Protein AF-F8Q1F9-F1 (afdb_monomer)

Radius of gyration: 28.81 Å; Cα contacts (8 Å, |Δi|>4): 71; chains: 1; bounding box: 52×24×88 Å

Structure (mmCIF, N/CA/C/O backbone):
data_AF-F8Q1F9-F1
#
_entry.id   AF-F8Q1F9-F1
#
loop_
_atom_site.group_PDB
_atom_site.id
_atom_site.type_symbol
_atom_site.label_atom_id
_atom_site.label_alt_id
_atom_site.label_comp_id
_atom_site.label_asym_id
_atom_site.label_entity_id
_atom_site.label_seq_id
_atom_site.pdbx_PDB_ins_code
_atom_site.Cartn_x
_atom_site.Cartn_y
_atom_site.Cartn_z
_atom_site.occupancy
_atom_site.B_iso_or_equiv
_atom_site.auth_seq_id
_atom_site.auth_comp_id
_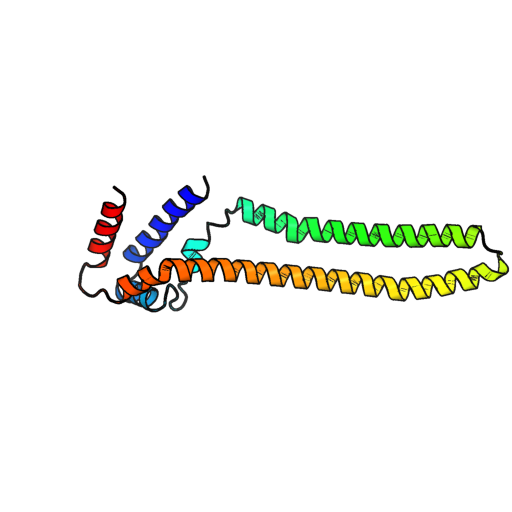atom_site.auth_asym_id
_atom_site.auth_atom_id
_atom_site.pdbx_PDB_model_num
ATOM 1 N N . MET A 1 1 ? -8.088 -3.814 -22.468 1.00 43.72 1 MET A N 1
ATOM 2 C CA . MET A 1 1 ? -7.769 -2.477 -23.028 1.00 43.72 1 MET A CA 1
ATOM 3 C C . MET A 1 1 ? -6.424 -1.921 -22.546 1.00 43.72 1 MET A C 1
ATOM 5 O O . MET A 1 1 ? -5.673 -1.458 -23.393 1.00 43.72 1 MET A O 1
ATOM 9 N N . ALA A 1 2 ? -6.061 -2.025 -21.257 1.00 47.66 2 ALA A N 1
ATOM 10 C CA . ALA A 1 2 ? -4.776 -1.517 -20.744 1.00 47.66 2 ALA A CA 1
ATOM 11 C C . ALA A 1 2 ? -3.535 -2.138 -21.420 1.00 47.66 2 ALA A C 1
ATOM 13 O O . ALA A 1 2 ? -2.704 -1.400 -21.927 1.00 47.66 2 ALA A O 1
ATOM 14 N N . ALA A 1 3 ? -3.460 -3.471 -21.550 1.00 47.59 3 ALA A N 1
ATOM 15 C CA . ALA A 1 3 ? -2.285 -4.148 -22.120 1.00 47.59 3 ALA A CA 1
ATOM 16 C C . ALA A 1 3 ? -1.957 -3.723 -23.568 1.00 47.59 3 ALA A C 1
ATOM 18 O O . ALA A 1 3 ? -0.793 -3.560 -23.922 1.00 47.59 3 ALA A O 1
ATOM 19 N N . HIS A 1 4 ? -2.982 -3.484 -24.395 1.00 47.81 4 HIS A N 1
ATOM 20 C CA . HIS A 1 4 ? -2.811 -3.017 -25.775 1.00 47.81 4 HIS A CA 1
ATOM 21 C C . HIS A 1 4 ? -2.317 -1.562 -25.828 1.00 47.81 4 HIS A C 1
ATOM 23 O O . HIS A 1 4 ? -1.405 -1.241 -26.586 1.00 47.81 4 HIS A O 1
ATOM 29 N N . SER A 1 5 ? -2.856 -0.695 -24.962 1.00 54.88 5 SER A N 1
ATOM 30 C CA . SER A 1 5 ? -2.372 0.682 -24.814 1.00 54.88 5 SER A CA 1
ATOM 31 C C . SER A 1 5 ? -0.939 0.738 -24.276 1.00 54.88 5 SER A C 1
ATOM 33 O O . SER A 1 5 ? -0.167 1.585 -24.721 1.00 54.88 5 SER A O 1
ATOM 35 N N . THR A 1 6 ? -0.573 -0.145 -23.344 1.00 54.72 6 THR A N 1
ATOM 36 C CA . THR A 1 6 ? 0.791 -0.246 -22.816 1.00 54.72 6 THR A CA 1
ATOM 37 C C . THR A 1 6 ? 1.749 -0.719 -23.902 1.00 54.72 6 THR A C 1
ATOM 39 O O . THR A 1 6 ? 2.772 -0.081 -24.109 1.00 54.72 6 THR A O 1
ATOM 42 N N . ALA A 1 7 ? 1.388 -1.748 -24.675 1.00 60.56 7 ALA A N 1
ATOM 43 C CA . ALA A 1 7 ? 2.209 -2.239 -25.781 1.00 60.56 7 ALA A CA 1
ATOM 44 C C . ALA A 1 7 ? 2.464 -1.172 -26.862 1.00 60.56 7 ALA A C 1
ATOM 46 O O . ALA A 1 7 ? 3.575 -1.088 -27.385 1.00 60.56 7 ALA A O 1
ATOM 47 N N . LEU A 1 8 ? 1.467 -0.337 -27.183 1.00 62.22 8 LEU A N 1
ATOM 48 C CA . LEU A 1 8 ? 1.630 0.785 -28.117 1.00 62.22 8 LEU A CA 1
ATOM 49 C C . LEU A 1 8 ? 2.586 1.853 -27.570 1.00 62.22 8 LEU A C 1
ATOM 51 O O . LEU A 1 8 ? 3.474 2.299 -28.284 1.00 62.22 8 LEU A O 1
ATOM 55 N N . LYS A 1 9 ? 2.492 2.200 -26.286 1.00 60.66 9 LYS A N 1
ATOM 56 C CA . LYS A 1 9 ? 3.408 3.172 -25.672 1.00 60.66 9 LYS A CA 1
ATOM 57 C C . LYS A 1 9 ? 4.816 2.628 -25.447 1.00 60.66 9 LYS A C 1
ATOM 59 O O . LYS A 1 9 ? 5.780 3.374 -25.577 1.00 60.66 9 LYS A O 1
ATOM 64 N N . SER A 1 10 ? 4.975 1.335 -25.159 1.00 58.19 10 SER A N 1
ATOM 65 C CA . SER A 1 10 ? 6.294 0.692 -25.096 1.00 58.19 10 SER A CA 1
ATOM 66 C C . SER A 1 10 ? 7.041 0.829 -26.428 1.00 58.19 10 SER A C 1
ATOM 68 O O . SER A 1 10 ? 8.256 1.018 -26.434 1.00 58.19 10 SER A O 1
ATOM 70 N N . VAL A 1 11 ? 6.320 0.809 -27.556 1.00 63.84 11 VAL A N 1
ATOM 71 C CA . VAL A 1 11 ? 6.887 1.082 -28.888 1.00 63.84 11 VAL A CA 1
ATOM 72 C C . VAL A 1 11 ? 7.387 2.522 -28.993 1.00 63.84 11 VAL A C 1
ATOM 74 O O . VAL A 1 1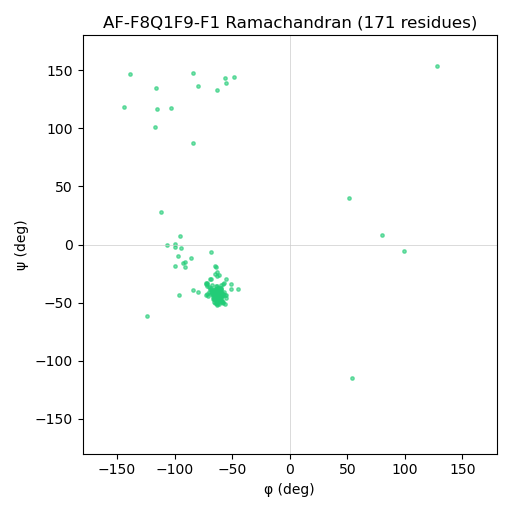1 ? 8.476 2.739 -29.521 1.00 63.84 11 VAL A O 1
ATOM 77 N N . ASP A 1 12 ? 6.655 3.493 -28.450 1.00 63.81 12 ASP A N 1
ATOM 78 C CA . ASP A 1 12 ? 7.078 4.898 -28.435 1.00 63.81 12 ASP A CA 1
ATOM 79 C C . ASP A 1 12 ? 8.313 5.116 -27.552 1.00 63.81 12 ASP A C 1
ATOM 81 O O . ASP A 1 12 ? 9.249 5.799 -27.964 1.00 63.81 12 ASP A O 1
ATOM 85 N N . VAL A 1 13 ? 8.384 4.470 -26.381 1.00 63.56 13 VAL A N 1
ATOM 86 C CA . VAL A 1 13 ? 9.574 4.514 -25.508 1.00 63.56 13 VAL A CA 1
ATOM 87 C C . VAL A 1 13 ? 10.805 3.952 -26.232 1.00 63.56 13 VAL A C 1
ATOM 89 O O . VAL A 1 13 ? 11.878 4.555 -26.178 1.00 63.56 13 VAL A O 1
ATOM 92 N N . VAL A 1 14 ? 10.659 2.837 -26.958 1.00 63.66 14 VAL A N 1
ATOM 93 C CA . VAL A 1 14 ? 11.731 2.249 -27.786 1.00 63.66 14 VAL A CA 1
ATOM 94 C C . VAL A 1 14 ? 12.127 3.179 -28.939 1.00 63.66 14 VAL A C 1
ATOM 96 O O . VAL A 1 14 ? 13.316 3.361 -29.200 1.00 63.66 14 VAL A O 1
ATOM 99 N N . ASN A 1 15 ? 11.150 3.777 -29.626 1.00 62.94 15 ASN A N 1
ATOM 100 C CA . ASN A 1 15 ? 11.390 4.681 -30.752 1.00 62.94 15 ASN A CA 1
ATOM 101 C C . ASN A 1 15 ? 12.140 5.946 -30.317 1.00 62.94 15 ASN A C 1
ATOM 103 O O . ASN A 1 15 ? 13.101 6.333 -30.984 1.00 62.94 15 ASN A O 1
ATOM 107 N N . ASN A 1 16 ? 11.753 6.527 -29.180 1.00 64.44 16 ASN A N 1
ATOM 108 C CA . ASN A 1 16 ? 12.382 7.725 -28.625 1.00 64.44 16 ASN A CA 1
ATOM 109 C C . ASN A 1 16 ? 13.803 7.445 -28.112 1.00 64.44 16 ASN A C 1
ATOM 111 O O . ASN A 1 16 ? 14.680 8.304 -28.192 1.00 64.44 16 ASN A O 1
ATOM 115 N N . LEU A 1 17 ? 14.081 6.216 -27.649 1.00 61.75 17 LEU A N 1
ATOM 116 C CA . LEU A 1 17 ? 15.436 5.819 -27.250 1.00 61.75 17 LEU A CA 1
ATOM 117 C C . LEU A 1 17 ? 16.434 5.930 -28.412 1.00 61.75 17 LEU A C 1
ATOM 119 O O . LEU A 1 17 ? 17.595 6.258 -28.182 1.00 61.75 17 LEU A O 1
ATOM 123 N N . GLY A 1 18 ? 15.997 5.650 -29.642 1.00 54.97 18 GLY A N 1
ATOM 124 C CA . GLY A 1 18 ? 16.860 5.713 -30.822 1.00 54.97 18 GLY A CA 1
ATOM 125 C C . GLY A 1 18 ? 16.867 7.040 -31.570 1.00 54.97 18 GLY A C 1
ATOM 126 O O . GLY A 1 18 ? 17.782 7.255 -32.361 1.00 54.97 18 GLY A O 1
ATOM 127 N N . SER A 1 19 ? 15.889 7.923 -31.338 1.00 56.56 19 SER A N 1
ATOM 128 C CA . SER A 1 19 ? 15.913 9.296 -31.862 1.00 56.56 19 SER A CA 1
ATOM 129 C C . SER A 1 19 ? 16.728 10.237 -30.971 1.00 56.56 19 SER A C 1
ATOM 131 O O . SER A 1 19 ? 17.479 11.060 -31.488 1.00 56.56 19 SER A O 1
ATOM 133 N N . ASP A 1 20 ? 16.634 10.083 -29.645 1.00 53.88 20 ASP A N 1
ATOM 134 C CA . ASP A 1 20 ? 17.154 11.073 -28.689 1.00 53.88 20 ASP A CA 1
ATOM 135 C C . ASP A 1 20 ? 18.521 10.703 -28.098 1.00 53.88 20 ASP A C 1
ATOM 137 O O . ASP A 1 20 ? 19.214 11.553 -27.527 1.00 53.88 20 ASP A O 1
ATOM 141 N N . LYS A 1 21 ? 18.933 9.430 -28.178 1.00 56.84 21 LYS A N 1
ATOM 142 C CA . LYS A 1 21 ? 20.194 8.953 -27.592 1.00 56.84 21 LYS A CA 1
ATOM 143 C C . LYS A 1 21 ? 21.150 8.466 -28.674 1.00 56.84 21 LYS A C 1
ATOM 145 O O . LYS A 1 21 ? 20.793 7.698 -29.560 1.00 56.84 21 LYS A O 1
ATOM 150 N N . ARG A 1 22 ? 22.421 8.874 -28.562 1.00 65.50 22 ARG A N 1
ATOM 151 C CA . ARG A 1 22 ? 23.508 8.351 -29.407 1.00 65.50 22 ARG A CA 1
ATOM 152 C C . ARG A 1 22 ? 23.559 6.823 -29.270 1.00 65.50 22 ARG A C 1
ATOM 154 O O . ARG A 1 22 ? 23.406 6.312 -28.162 1.00 65.50 22 ARG A O 1
ATOM 161 N N . TYR A 1 23 ? 23.850 6.109 -30.360 1.00 65.88 23 TYR A N 1
ATOM 162 C CA . TYR A 1 23 ? 23.937 4.637 -30.411 1.00 65.88 23 TYR A CA 1
ATOM 163 C C . TYR A 1 23 ? 24.711 4.016 -29.232 1.00 65.88 23 TYR A C 1
ATOM 165 O O . TYR A 1 23 ? 24.298 3.004 -28.674 1.00 65.88 23 TYR A O 1
ATOM 173 N N . ASN A 1 24 ? 25.790 4.666 -28.788 1.00 70.19 24 ASN A N 1
ATOM 174 C CA . ASN A 1 24 ? 26.597 4.208 -27.654 1.00 70.19 24 ASN A CA 1
ATOM 175 C C . ASN A 1 24 ? 25.818 4.179 -26.328 1.00 70.19 24 ASN A C 1
ATOM 177 O O . ASN A 1 24 ? 26.033 3.288 -25.516 1.00 70.19 24 ASN A O 1
ATOM 181 N N . THR A 1 25 ? 24.904 5.126 -26.109 1.00 71.81 25 THR A N 1
ATOM 182 C CA . THR A 1 25 ? 24.016 5.148 -24.938 1.00 71.81 25 THR A CA 1
ATOM 183 C C . THR A 1 25 ? 22.972 4.043 -25.025 1.00 71.81 25 THR A C 1
ATOM 185 O O . THR A 1 25 ? 22.775 3.331 -24.049 1.00 71.81 25 THR A O 1
ATOM 188 N N . TYR A 1 26 ? 22.359 3.851 -26.194 1.00 72.12 26 TYR A N 1
ATOM 189 C CA . TYR A 1 26 ? 21.428 2.746 -26.438 1.00 72.12 26 TYR A CA 1
ATOM 190 C C . TYR A 1 26 ? 22.093 1.379 -26.195 1.00 72.12 26 TYR A C 1
ATOM 192 O O . TYR A 1 26 ? 21.604 0.576 -25.406 1.00 72.12 26 TYR A O 1
ATOM 200 N N . SER A 1 27 ? 23.265 1.146 -26.792 1.00 73.56 27 SER A N 1
ATOM 201 C CA . SER A 1 27 ? 24.040 -0.088 -26.615 1.00 73.56 27 SER A CA 1
ATOM 202 C C . SER A 1 27 ? 24.458 -0.304 -25.154 1.00 73.56 27 SER A C 1
ATOM 204 O O . SER A 1 27 ? 24.388 -1.422 -24.646 1.00 73.56 27 SER A O 1
ATOM 206 N N . ALA A 1 28 ? 24.835 0.764 -24.444 1.00 79.38 28 ALA A N 1
ATOM 207 C CA . ALA A 1 28 ? 25.177 0.685 -23.028 1.00 79.38 28 ALA A CA 1
ATOM 208 C C . ALA A 1 28 ? 23.974 0.349 -22.127 1.00 79.38 28 ALA A C 1
ATOM 210 O O . ALA A 1 28 ? 24.159 -0.377 -21.155 1.00 79.38 28 ALA A O 1
ATOM 211 N N . ILE A 1 29 ? 22.767 0.833 -22.453 1.00 81.25 29 ILE A N 1
ATOM 212 C CA . ILE A 1 29 ? 21.516 0.462 -21.766 1.00 81.25 29 ILE A CA 1
ATOM 213 C C . ILE A 1 29 ? 21.232 -1.031 -21.958 1.00 81.25 29 ILE A C 1
ATOM 215 O O . ILE A 1 29 ? 20.969 -1.735 -20.988 1.00 81.25 29 ILE A O 1
ATOM 219 N N . MET A 1 30 ? 21.344 -1.532 -23.190 1.00 83.69 30 MET A N 1
ATOM 220 C CA . MET A 1 30 ? 21.057 -2.938 -23.503 1.00 83.69 30 MET A CA 1
ATOM 221 C C . MET A 1 30 ? 22.073 -3.898 -22.865 1.00 83.69 30 MET A C 1
ATOM 223 O O . MET A 1 30 ? 21.681 -4.920 -22.320 1.00 83.69 30 MET A O 1
ATOM 227 N N . ARG A 1 31 ? 23.367 -3.541 -22.834 1.00 82.31 31 ARG A N 1
ATOM 228 C CA . ARG A 1 31 ? 24.425 -4.317 -22.142 1.00 82.31 31 ARG A CA 1
ATOM 229 C C . ARG A 1 31 ? 24.262 -4.405 -20.629 1.00 82.31 31 ARG A C 1
ATOM 231 O O . ARG A 1 31 ? 24.909 -5.233 -20.002 1.00 82.31 31 ARG A O 1
ATOM 238 N N . ARG A 1 32 ? 23.484 -3.500 -20.044 1.00 82.94 32 ARG A N 1
ATOM 239 C CA . ARG A 1 32 ? 23.204 -3.450 -18.607 1.00 82.94 32 ARG A CA 1
ATOM 240 C C . ARG A 1 32 ? 21.743 -3.783 -18.317 1.00 82.94 32 ARG A C 1
ATOM 242 O O . ARG A 1 32 ? 21.172 -3.261 -17.364 1.00 82.94 32 ARG A O 1
ATOM 249 N N . HIS A 1 33 ? 21.132 -4.586 -19.190 1.00 85.50 33 HIS A N 1
ATOM 250 C CA . HIS A 1 33 ? 19.780 -5.124 -19.033 1.00 85.50 33 HIS A CA 1
ATOM 251 C C . HIS A 1 33 ? 18.721 -4.058 -18.720 1.00 85.50 33 HIS A C 1
ATOM 253 O O . HIS A 1 33 ? 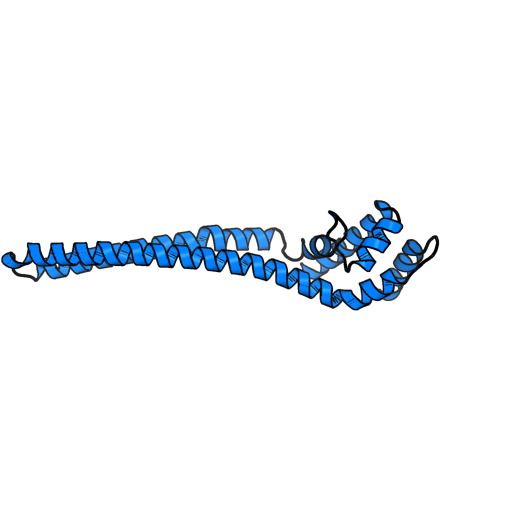17.824 -4.258 -17.904 1.00 85.50 33 HIS A O 1
ATOM 259 N N . GLY A 1 34 ? 18.837 -2.899 -19.376 1.00 80.69 34 GLY A N 1
ATOM 260 C CA . GLY A 1 34 ? 17.877 -1.802 -19.276 1.00 80.69 34 GLY A CA 1
ATOM 261 C C . GLY A 1 34 ? 18.266 -0.670 -18.318 1.00 80.69 34 GLY A C 1
ATOM 262 O O . GLY A 1 34 ? 17.585 0.354 -18.324 1.00 80.69 34 GLY A O 1
ATOM 263 N N . GLU A 1 35 ? 19.361 -0.773 -17.556 1.00 84.31 35 GLU A N 1
ATOM 264 C CA . GLU A 1 35 ? 19.780 0.266 -16.599 1.00 84.31 35 GLU A CA 1
ATOM 265 C C . GLU A 1 35 ? 21.130 0.916 -16.968 1.00 84.31 35 GLU A C 1
ATOM 267 O O . GLU A 1 35 ? 22.188 0.289 -16.945 1.00 84.31 35 GLU A O 1
ATOM 272 N N . TRP A 1 36 ? 21.150 2.222 -17.260 1.00 82.12 36 TRP A N 1
ATOM 273 C CA . TRP A 1 36 ? 22.404 2.956 -17.479 1.00 82.12 36 TRP A CA 1
ATOM 274 C C . TRP A 1 36 ? 22.361 4.390 -16.952 1.00 82.12 36 TRP A C 1
ATOM 276 O O . TRP A 1 36 ? 21.625 5.242 -17.453 1.00 82.12 36 TRP A O 1
ATOM 286 N N . ARG A 1 37 ? 23.241 4.688 -15.985 1.00 84.06 37 ARG A N 1
ATOM 287 C CA . ARG A 1 37 ? 23.325 5.986 -15.293 1.00 84.06 37 ARG A CA 1
ATOM 288 C C . ARG A 1 37 ? 21.966 6.376 -14.698 1.00 84.06 37 ARG A C 1
ATOM 290 O O . ARG A 1 37 ? 21.493 5.708 -13.794 1.00 84.06 37 ARG A O 1
ATOM 297 N N . ASN A 1 38 ? 21.355 7.448 -15.192 1.00 80.19 38 ASN A N 1
ATOM 298 C CA . ASN A 1 38 ? 20.046 7.943 -14.772 1.00 80.19 38 ASN A CA 1
ATOM 299 C C . ASN A 1 38 ? 18.894 7.440 -15.662 1.00 80.19 38 ASN A C 1
ATOM 301 O O . ASN A 1 38 ? 17.772 7.926 -15.533 1.00 80.19 38 ASN A O 1
ATOM 305 N N . ILE A 1 39 ? 19.166 6.518 -16.590 1.00 77.75 39 ILE A N 1
ATOM 306 C CA . ILE A 1 39 ? 18.175 5.935 -17.494 1.00 77.75 39 ILE A CA 1
ATOM 307 C C . ILE A 1 39 ? 17.833 4.530 -16.996 1.00 77.75 39 ILE A C 1
ATOM 309 O O . ILE A 1 39 ? 18.696 3.657 -16.979 1.00 77.75 39 ILE A O 1
ATOM 313 N N . ASP A 1 40 ? 16.569 4.323 -16.630 1.00 80.56 40 ASP A N 1
ATOM 314 C CA . ASP A 1 40 ? 15.994 3.011 -16.317 1.00 80.56 40 ASP A CA 1
ATOM 315 C C . ASP A 1 40 ? 14.885 2.719 -17.338 1.00 80.56 40 ASP A C 1
ATOM 317 O O . ASP A 1 40 ? 13.780 3.272 -17.288 1.00 80.56 40 ASP A O 1
ATOM 321 N N . PHE A 1 41 ? 15.231 1.891 -18.319 1.00 77.94 41 PHE A N 1
ATOM 322 C CA . PHE A 1 41 ? 14.353 1.489 -19.407 1.00 77.94 41 PHE A CA 1
ATOM 323 C C . PHE A 1 41 ? 13.263 0.525 -18.923 1.00 77.94 41 PHE A C 1
ATOM 325 O O . PHE A 1 41 ? 12.114 0.663 -19.339 1.00 77.94 41 PHE A O 1
ATOM 332 N N . ASN A 1 42 ? 13.569 -0.363 -17.970 1.00 80.19 42 ASN A N 1
ATOM 333 C CA . ASN A 1 42 ? 12.585 -1.266 -17.361 1.00 80.19 42 ASN A CA 1
ATOM 334 C C . ASN A 1 42 ? 11.496 -0.468 -16.633 1.00 80.19 42 ASN A C 1
ATOM 336 O O . ASN A 1 42 ? 10.304 -0.742 -16.780 1.00 80.19 42 ASN A O 1
ATOM 340 N N . ARG A 1 43 ? 11.884 0.586 -15.908 1.00 76.69 43 ARG A N 1
ATOM 341 C CA . ARG A 1 43 ? 10.944 1.520 -15.278 1.00 76.69 43 ARG A CA 1
ATOM 342 C C . ARG A 1 43 ? 10.111 2.270 -16.307 1.00 76.69 43 ARG A C 1
ATOM 344 O O . ARG A 1 43 ? 8.914 2.428 -16.100 1.00 76.69 43 ARG A O 1
ATOM 351 N N . ALA A 1 44 ? 10.705 2.730 -17.407 1.00 75.25 44 ALA A N 1
ATOM 352 C CA . ALA A 1 44 ? 9.960 3.419 -18.461 1.00 75.25 44 ALA A CA 1
ATOM 353 C C . ALA A 1 44 ? 8.925 2.502 -19.141 1.00 75.25 44 ALA A C 1
ATOM 355 O O . ALA A 1 44 ? 7.812 2.945 -19.414 1.00 75.25 44 ALA A O 1
ATOM 356 N N . LEU A 1 45 ? 9.265 1.227 -19.357 1.00 71.50 45 LEU A N 1
ATOM 357 C CA . LEU A 1 45 ? 8.371 0.221 -19.936 1.00 71.50 45 LEU A CA 1
ATOM 358 C C . LEU A 1 45 ? 7.228 -0.181 -18.997 1.00 71.50 45 LEU A C 1
ATOM 360 O O . LEU A 1 45 ? 6.110 -0.413 -19.454 1.00 71.50 45 LEU A O 1
ATOM 364 N N . THR A 1 46 ? 7.496 -0.249 -17.693 1.00 72.38 46 THR A N 1
ATOM 365 C CA . THR A 1 46 ? 6.519 -0.701 -16.689 1.00 72.38 46 THR A CA 1
ATOM 366 C C . THR A 1 46 ? 5.677 0.424 -16.091 1.00 72.38 46 THR A C 1
ATOM 368 O O . THR A 1 46 ? 4.624 0.151 -15.514 1.00 72.38 46 THR A O 1
ATOM 371 N N . LYS A 1 47 ? 6.083 1.689 -16.271 1.00 70.31 47 LYS A N 1
ATOM 372 C CA . LYS A 1 47 ? 5.427 2.876 -15.695 1.00 70.31 47 LYS A CA 1
ATOM 373 C C . LYS A 1 47 ? 3.918 2.926 -15.947 1.00 70.31 47 LYS A C 1
ATOM 375 O O . LYS A 1 47 ? 3.175 3.308 -15.052 1.00 70.31 47 LYS A O 1
ATOM 380 N N . ASP A 1 48 ? 3.483 2.514 -17.134 1.00 66.00 48 ASP A N 1
ATOM 381 C CA . ASP A 1 48 ? 2.089 2.626 -17.576 1.00 66.00 48 ASP A CA 1
ATOM 382 C C . ASP A 1 48 ? 1.291 1.316 -17.440 1.00 66.00 48 ASP A C 1
ATOM 38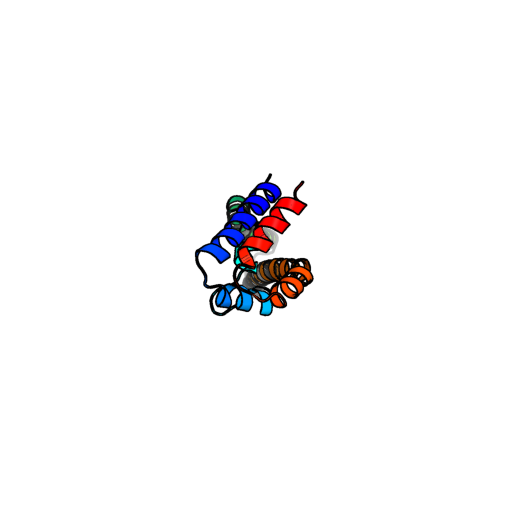4 O O . ASP A 1 48 ? 0.095 1.294 -17.735 1.00 66.00 48 ASP A O 1
ATOM 388 N N . ILE A 1 49 ? 1.918 0.218 -16.993 1.00 67.25 49 ILE A N 1
ATOM 389 C CA . ILE A 1 49 ? 1.205 -1.029 -16.647 1.00 67.25 49 ILE A CA 1
ATOM 390 C C . ILE A 1 49 ? 0.241 -0.756 -15.497 1.00 67.25 49 ILE A C 1
ATOM 392 O O . ILE A 1 49 ? -0.912 -1.192 -15.499 1.00 67.25 49 ILE A O 1
ATOM 396 N N . PHE A 1 50 ? 0.698 0.048 -14.544 1.00 64.19 50 PHE A N 1
ATOM 397 C CA . PHE A 1 50 ? -0.151 0.627 -13.527 1.00 64.19 50 PHE A CA 1
ATOM 398 C C . PHE A 1 50 ? -0.774 1.891 -14.105 1.00 64.19 50 PHE A C 1
ATOM 400 O O . PHE A 1 50 ? -0.223 2.982 -13.992 1.00 64.19 50 PHE A O 1
ATOM 407 N N . SER A 1 51 ? -1.914 1.739 -14.785 1.00 65.00 51 SER A N 1
ATOM 408 C CA . SER A 1 51 ? -2.662 2.898 -15.284 1.00 65.00 51 SER A CA 1
ATOM 409 C C . SER A 1 51 ? -2.836 3.939 -14.169 1.00 65.00 51 SER A C 1
ATOM 411 O O . SER A 1 51 ? -3.034 3.566 -13.011 1.00 65.00 51 SER A O 1
ATOM 413 N N . ASN A 1 52 ? -2.796 5.232 -14.505 1.00 66.88 52 ASN A N 1
ATOM 414 C CA . ASN A 1 52 ? -2.985 6.300 -13.516 1.00 66.88 52 ASN A CA 1
ATOM 415 C C . ASN A 1 52 ? -4.260 6.096 -12.678 1.00 66.88 52 ASN A C 1
ATOM 417 O O . ASN A 1 52 ? -4.246 6.376 -11.488 1.00 66.88 52 ASN A O 1
ATOM 421 N N . ASP A 1 53 ? -5.327 5.543 -13.262 1.00 69.19 53 ASP A N 1
ATOM 422 C CA . ASP A 1 53 ? -6.563 5.209 -12.544 1.00 69.19 53 ASP A CA 1
ATOM 423 C C . ASP A 1 53 ? -6.367 4.089 -11.503 1.00 69.19 53 ASP A C 1
ATOM 425 O O . ASP A 1 53 ? -6.808 4.214 -10.362 1.00 69.19 53 ASP A O 1
ATOM 429 N N . LEU A 1 54 ? -5.639 3.019 -11.849 1.00 67.69 54 LEU A N 1
ATOM 430 C CA . LEU A 1 54 ? -5.260 1.965 -10.897 1.00 67.69 54 LEU A CA 1
ATOM 431 C C . LEU A 1 54 ? -4.364 2.504 -9.781 1.00 67.69 54 LEU A C 1
ATOM 433 O O . LEU A 1 54 ? -4.588 2.167 -8.624 1.00 67.69 54 LEU A O 1
ATOM 437 N N . LEU A 1 55 ? -3.386 3.353 -10.108 1.00 72.19 55 LEU A N 1
ATOM 438 C CA . LEU A 1 55 ? -2.510 3.976 -9.112 1.00 72.19 55 LEU A CA 1
ATOM 439 C C . LEU A 1 55 ? -3.289 4.897 -8.173 1.00 72.19 55 LEU A C 1
ATOM 441 O O . LEU A 1 55 ? -3.068 4.855 -6.967 1.00 72.19 55 LEU A O 1
ATOM 445 N N . VAL A 1 56 ? -4.222 5.691 -8.703 1.00 75.94 56 VAL A N 1
ATOM 446 C CA . VAL A 1 56 ? -5.096 6.556 -7.903 1.00 75.94 56 VAL A CA 1
ATOM 447 C C . VAL A 1 56 ? -5.985 5.714 -6.993 1.00 75.94 56 VAL A C 1
ATOM 449 O O . VAL A 1 56 ? -5.991 5.949 -5.790 1.00 75.94 56 VAL A O 1
ATOM 452 N N . LYS A 1 57 ? -6.662 4.684 -7.516 1.00 76.69 57 LYS A N 1
ATOM 453 C CA . LYS A 1 57 ? -7.497 3.776 -6.709 1.00 76.69 57 LYS A CA 1
ATOM 454 C C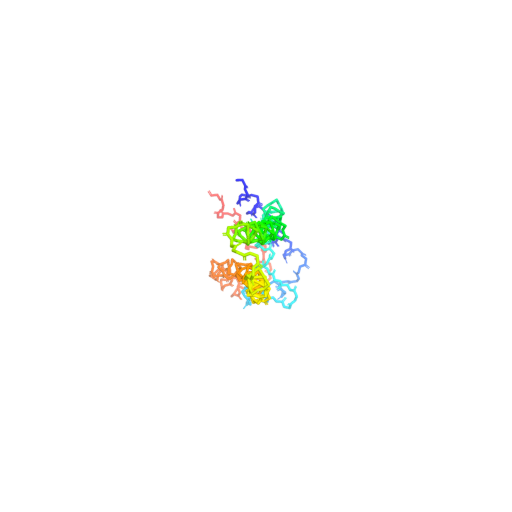 . LYS A 1 57 ? -6.690 3.050 -5.640 1.00 76.69 57 LYS A C 1
ATOM 456 O O . LYS A 1 57 ? -7.127 2.974 -4.497 1.00 76.69 57 LYS A O 1
ATOM 461 N N . TRP A 1 58 ? -5.508 2.553 -5.990 1.00 77.06 58 TRP A N 1
ATOM 462 C CA . TRP A 1 58 ? -4.596 1.903 -5.053 1.00 77.06 58 TRP A CA 1
ATOM 463 C C . TRP A 1 58 ? -4.154 2.860 -3.946 1.00 77.06 58 TRP A C 1
ATOM 465 O O . TRP A 1 58 ? -4.224 2.520 -2.768 1.00 77.06 58 TRP A O 1
ATOM 475 N N . ASN A 1 59 ? -3.773 4.084 -4.315 1.00 80.50 59 ASN A N 1
ATOM 476 C CA . ASN A 1 59 ? -3.410 5.137 -3.377 1.00 80.50 59 ASN A CA 1
ATOM 477 C C . ASN A 1 59 ? -4.581 5.485 -2.445 1.00 80.50 59 ASN A C 1
ATOM 479 O O . ASN A 1 59 ? -4.401 5.536 -1.234 1.00 80.50 59 ASN A O 1
ATOM 483 N N . THR A 1 60 ? -5.794 5.647 -2.977 1.00 82.69 60 THR A N 1
ATOM 484 C CA . THR A 1 60 ? -6.999 5.897 -2.174 1.00 82.69 60 THR A CA 1
ATOM 485 C C . THR A 1 60 ? -7.289 4.741 -1.222 1.00 82.69 60 THR A C 1
ATOM 487 O O . THR A 1 60 ? -7.533 4.964 -0.040 1.00 82.69 60 THR A O 1
ATOM 490 N N . ILE A 1 61 ? -7.237 3.495 -1.689 1.00 79.50 61 ILE A N 1
ATOM 491 C CA . ILE A 1 61 ? -7.515 2.340 -0.831 1.00 79.50 61 ILE A CA 1
ATOM 492 C C . ILE A 1 61 ? -6.481 2.254 0.292 1.00 79.50 61 ILE A C 1
ATOM 494 O O . ILE A 1 61 ? -6.849 2.177 1.462 1.00 79.50 61 ILE A O 1
ATOM 498 N N . VAL A 1 62 ? -5.196 2.292 -0.053 1.00 78.25 62 VAL A N 1
ATOM 499 C CA . VAL A 1 62 ? -4.122 1.988 0.893 1.00 78.25 62 VAL A CA 1
ATOM 500 C C . VAL A 1 62 ? -3.803 3.164 1.811 1.00 78.25 62 VAL A C 1
ATOM 502 O O . VAL A 1 62 ? -3.602 2.955 3.002 1.00 78.25 62 VAL A O 1
ATOM 505 N N . ASN A 1 63 ? -3.781 4.390 1.294 1.00 80.81 63 ASN A N 1
ATOM 506 C CA . ASN A 1 63 ? -3.366 5.557 2.073 1.00 80.81 63 ASN A CA 1
ATOM 507 C C . ASN A 1 63 ? -4.538 6.335 2.674 1.00 80.81 63 ASN A C 1
ATOM 509 O O . ASN A 1 63 ? -4.309 7.213 3.502 1.00 80.81 63 ASN A O 1
ATOM 513 N N . HIS A 1 64 ? -5.780 6.024 2.291 1.00 81.75 64 HIS A N 1
ATOM 514 C CA . HIS A 1 64 ? -6.956 6.696 2.838 1.00 81.75 64 HIS A CA 1
ATOM 515 C C . HIS A 1 64 ? -7.953 5.717 3.459 1.00 81.75 64 HIS A C 1
ATOM 517 O O . HIS A 1 64 ? -8.182 5.763 4.666 1.00 81.75 64 HIS A O 1
ATOM 523 N N . ASN A 1 65 ? -8.508 4.789 2.674 1.00 82.69 65 ASN A N 1
ATOM 524 C CA . ASN A 1 65 ? -9.598 3.935 3.149 1.00 82.69 65 ASN A CA 1
ATOM 525 C C . ASN A 1 65 ? -9.140 3.002 4.271 1.00 82.69 65 ASN A C 1
ATOM 527 O O . ASN A 1 65 ? -9.800 2.928 5.303 1.00 82.69 65 ASN A O 1
ATOM 531 N N . VAL A 1 66 ? -8.022 2.299 4.088 1.00 77.44 66 VAL A N 1
ATOM 532 C CA . VAL A 1 66 ? -7.505 1.344 5.075 1.00 77.44 66 VAL A CA 1
ATOM 533 C C . VAL A 1 66 ? -7.158 2.033 6.407 1.00 77.44 66 VAL A C 1
ATOM 535 O O . VAL A 1 66 ? -7.684 1.586 7.428 1.00 77.44 66 VAL A O 1
ATOM 538 N N . PRO A 1 67 ? -6.379 3.136 6.441 1.00 81.81 67 PRO A N 1
ATOM 539 C CA . PRO A 1 67 ? -6.147 3.901 7.667 1.00 81.81 67 PRO A CA 1
ATOM 540 C C . PRO A 1 67 ? -7.441 4.366 8.342 1.00 81.81 67 PRO A C 1
ATOM 542 O O . PRO A 1 67 ? -7.616 4.159 9.538 1.00 81.81 67 PRO A O 1
ATOM 545 N N . MET A 1 68 ? -8.387 4.911 7.571 1.00 85.50 68 MET A N 1
ATOM 546 C CA . MET A 1 68 ? -9.671 5.387 8.097 1.00 85.50 68 MET A CA 1
ATOM 547 C C . MET A 1 68 ? -10.506 4.255 8.722 1.00 85.50 68 MET A C 1
ATOM 549 O O . MET A 1 68 ? -11.097 4.424 9.792 1.00 85.50 68 MET A O 1
ATOM 553 N N . HIS A 1 69 ? -10.538 3.074 8.099 1.00 82.12 69 HIS A N 1
ATOM 554 C CA . HIS A 1 69 ? -11.246 1.915 8.653 1.00 82.12 69 HIS A CA 1
ATOM 555 C C . HIS A 1 69 ? -10.578 1.398 9.930 1.00 82.12 69 HIS A C 1
ATOM 557 O O . HIS A 1 69 ? -11.280 1.030 10.872 1.00 82.12 69 HIS A O 1
ATOM 563 N N . LEU A 1 70 ? -9.244 1.390 9.985 1.00 79.19 70 LEU A N 1
ATOM 564 C CA . LEU A 1 70 ? -8.490 0.986 11.174 1.00 79.19 70 LEU A CA 1
ATOM 565 C C . LEU A 1 70 ? -8.700 1.952 12.344 1.00 79.19 70 LEU A C 1
ATOM 567 O O . LEU A 1 70 ? -8.897 1.513 13.480 1.00 79.19 70 LEU A O 1
ATOM 571 N N . GLU A 1 71 ? -8.726 3.255 12.073 1.00 83.94 71 GLU A N 1
ATOM 572 C CA . GLU A 1 71 ? -9.053 4.275 13.069 1.00 83.94 71 GLU A CA 1
ATOM 573 C C . GLU A 1 71 ? -10.486 4.095 13.589 1.00 83.94 71 GLU A C 1
ATOM 575 O O . GLU A 1 71 ? -10.711 4.024 14.798 1.00 83.94 71 GLU A O 1
ATOM 580 N N . THR A 1 72 ? -11.444 3.886 12.683 1.00 86.88 72 THR A N 1
ATOM 581 C CA . THR A 1 72 ? -12.846 3.609 13.036 1.00 86.88 72 THR A CA 1
ATOM 582 C C . THR A 1 72 ? -12.982 2.359 13.911 1.00 86.88 72 THR A C 1
ATOM 584 O O . THR A 1 72 ? -13.722 2.361 14.894 1.00 86.88 72 THR A O 1
ATOM 587 N N . LEU A 1 73 ? -12.268 1.279 13.581 1.00 83.94 73 LEU A N 1
ATOM 588 C CA . LEU A 1 73 ? -12.230 0.049 14.379 1.00 83.94 73 LEU A CA 1
ATOM 589 C C . LEU A 1 73 ? -11.673 0.299 15.783 1.00 83.94 73 LEU A C 1
ATOM 591 O O . LEU A 1 73 ? -12.234 -0.191 16.762 1.00 83.94 73 LEU A O 1
ATOM 595 N N . THR A 1 74 ? -10.607 1.092 15.882 1.00 81.06 74 THR A N 1
ATOM 596 C CA . THR A 1 74 ? -9.969 1.450 17.156 1.00 81.06 74 THR A CA 1
ATOM 597 C C . THR A 1 74 ? -10.914 2.260 18.048 1.00 81.06 74 THR A C 1
ATOM 599 O O . THR A 1 74 ? -11.026 1.982 19.247 1.00 81.06 74 THR A O 1
ATOM 602 N N . LEU A 1 75 ? -11.649 3.213 17.466 1.00 84.38 75 LEU A N 1
ATOM 603 C CA . LEU A 1 75 ? -12.677 3.984 18.170 1.00 84.38 75 LEU A CA 1
ATOM 604 C C . LEU A 1 75 ? -13.814 3.082 18.663 1.00 84.38 75 LEU A C 1
ATOM 606 O O . LEU A 1 75 ? -14.109 3.077 19.855 1.00 84.38 75 LEU A O 1
ATOM 610 N N . LYS A 1 76 ? -14.381 2.241 17.788 1.00 86.75 76 LYS A N 1
ATOM 611 C CA . LYS A 1 76 ? -15.462 1.308 18.157 1.00 86.75 76 LYS A CA 1
ATOM 612 C C . LYS A 1 76 ? -15.054 0.330 19.258 1.00 86.75 76 LYS A C 1
ATOM 614 O O . LYS A 1 76 ? -15.855 0.025 20.139 1.00 86.75 76 LYS A O 1
ATOM 619 N N . LEU A 1 77 ? -13.820 -0.175 19.220 1.00 82.25 77 LEU A N 1
ATOM 620 C CA . LEU A 1 77 ? -13.279 -1.034 20.277 1.00 82.25 77 LEU A CA 1
ATOM 621 C C . LEU A 1 77 ? -13.208 -0.295 21.616 1.00 82.25 77 LEU A C 1
ATOM 623 O O . LEU A 1 77 ? -13.609 -0.854 22.637 1.00 82.25 77 LEU A O 1
ATOM 627 N N . SER A 1 78 ? -12.753 0.958 21.601 1.00 81.00 78 SER A N 1
ATOM 628 C CA . SER A 1 78 ? -12.671 1.799 22.801 1.00 81.00 78 SER A CA 1
ATOM 629 C C . SER A 1 78 ? -14.062 2.077 23.384 1.00 81.00 78 SER A C 1
ATOM 631 O O . SER A 1 78 ? -14.286 1.846 24.570 1.00 81.00 78 SER A O 1
ATOM 633 N N . GLU A 1 79 ? -15.028 2.456 22.544 1.00 85.75 79 GLU A N 1
ATOM 634 C CA . GLU A 1 79 ? -16.418 2.691 22.959 1.00 85.75 79 GLU A CA 1
ATOM 635 C C . GLU A 1 79 ? -17.081 1.433 23.534 1.00 85.75 79 GLU A C 1
ATOM 637 O O . GLU A 1 79 ? -17.772 1.488 24.553 1.00 85.75 79 GLU A O 1
ATOM 642 N N . ASN A 1 80 ? -16.871 0.273 22.906 1.00 86.69 80 ASN A N 1
ATOM 643 C CA . ASN A 1 80 ? -17.386 -0.994 23.423 1.00 86.69 80 ASN A CA 1
ATOM 644 C C . ASN A 1 80 ? -16.790 -1.341 24.786 1.00 86.69 80 ASN A C 1
ATOM 646 O O . ASN A 1 80 ? -17.500 -1.872 25.647 1.00 86.69 80 ASN A O 1
ATOM 650 N N . PHE A 1 81 ? -15.511 -1.034 24.992 1.00 82.69 81 PHE A N 1
ATOM 651 C CA . PHE A 1 81 ? -14.852 -1.228 26.274 1.00 82.69 81 PHE A CA 1
ATOM 652 C C . PHE A 1 81 ? -15.480 -0.333 27.352 1.00 82.69 81 PHE A C 1
ATOM 654 O O . PHE A 1 81 ? -15.931 -0.844 28.378 1.00 82.69 81 PHE A O 1
ATOM 661 N N . ASP A 1 82 ? -15.634 0.965 27.076 1.00 83.38 82 ASP A N 1
ATOM 662 C CA . ASP A 1 82 ? -16.270 1.926 27.988 1.00 83.38 82 ASP A CA 1
ATOM 663 C C . ASP A 1 82 ? -17.715 1.536 28.326 1.00 83.38 82 ASP A C 1
ATOM 665 O O . ASP A 1 82 ? -18.150 1.586 29.481 1.00 83.38 82 ASP A O 1
ATOM 669 N N . ASN A 1 83 ? -18.478 1.098 27.324 1.00 87.69 83 ASN A N 1
ATOM 670 C CA . ASN A 1 83 ? -19.853 0.642 27.509 1.00 87.69 83 ASN A CA 1
ATOM 671 C C . ASN A 1 83 ? -19.928 -0.631 28.357 1.00 87.69 83 ASN A C 1
ATOM 673 O O . ASN A 1 83 ? -20.831 -0.778 29.186 1.00 87.69 83 ASN A O 1
ATOM 677 N N . THR A 1 84 ? -18.987 -1.554 28.166 1.00 86.62 84 THR A N 1
ATOM 678 C CA . THR A 1 84 ? -18.893 -2.776 28.971 1.00 86.62 84 THR A CA 1
ATOM 679 C C . THR A 1 84 ? -18.535 -2.438 30.413 1.00 86.62 84 THR A C 1
ATOM 681 O O . THR A 1 84 ? -19.193 -2.932 31.329 1.00 86.62 84 THR A O 1
ATOM 684 N N . LEU A 1 85 ? -17.586 -1.523 30.622 1.00 85.31 85 LEU A N 1
ATOM 685 C CA . LEU A 1 85 ? -17.218 -1.044 31.948 1.00 85.31 85 LEU A CA 1
ATOM 686 C C . LEU A 1 85 ? -18.416 -0.433 32.679 1.00 85.31 85 LEU A C 1
ATOM 688 O O . LEU A 1 85 ? -18.713 -0.821 33.808 1.00 85.31 85 LEU A O 1
ATOM 692 N N . LYS A 1 86 ? -19.156 0.468 32.021 1.00 86.19 86 LYS A N 1
ATOM 693 C CA . LYS A 1 86 ? -20.371 1.072 32.590 1.00 86.19 86 LYS A CA 1
ATOM 694 C C . LYS A 1 86 ? -21.379 0.010 33.023 1.00 86.19 86 LYS A C 1
ATOM 696 O O . LYS A 1 86 ? -21.937 0.102 34.114 1.00 86.19 86 LYS A O 1
ATOM 701 N N . LYS A 1 87 ? -21.593 -1.030 32.208 1.00 89.19 87 LYS A N 1
ATOM 702 C CA . LYS A 1 87 ? -22.488 -2.149 32.554 1.00 89.19 87 LYS A CA 1
ATOM 703 C C . LYS A 1 87 ? -21.997 -2.931 33.774 1.00 89.19 87 LYS A C 1
ATOM 705 O O . LYS A 1 87 ? -22.825 -3.319 34.595 1.00 89.19 87 LYS A O 1
ATOM 710 N N . ILE A 1 88 ? -20.688 -3.154 33.898 1.00 86.81 88 ILE A N 1
ATOM 711 C CA . ILE A 1 88 ? -20.085 -3.827 35.058 1.00 86.81 88 ILE A CA 1
ATOM 712 C C . ILE A 1 88 ? -20.274 -2.975 36.317 1.00 86.81 88 ILE A C 1
ATOM 714 O O . ILE A 1 88 ? -20.810 -3.477 37.303 1.00 86.81 88 ILE A O 1
ATOM 718 N N . CYS A 1 89 ? -19.936 -1.682 36.273 1.00 86.12 89 CYS A N 1
ATOM 719 C CA . CYS A 1 89 ? -20.132 -0.767 37.400 1.00 86.12 89 CYS A CA 1
ATOM 720 C C . CYS A 1 89 ? -21.604 -0.702 37.831 1.00 86.12 89 CYS A C 1
ATOM 722 O O . CYS A 1 89 ? -21.899 -0.806 39.015 1.00 86.12 89 CYS A O 1
ATOM 724 N N . ASN A 1 90 ? -22.547 -0.627 36.889 1.00 88.12 90 ASN A N 1
ATOM 725 C CA . ASN A 1 90 ? -23.978 -0.572 37.211 1.00 88.12 90 ASN A CA 1
ATOM 726 C C . ASN A 1 90 ? -24.500 -1.829 37.928 1.00 88.12 90 ASN A C 1
ATOM 728 O O . ASN A 1 90 ? -25.487 -1.745 38.654 1.00 88.12 90 ASN A O 1
ATOM 732 N N . ARG A 1 91 ? -23.867 -2.990 37.719 1.00 88.94 91 ARG A N 1
ATOM 733 C CA . ARG A 1 91 ? -24.226 -4.260 38.377 1.00 88.94 91 ARG A CA 1
ATOM 734 C C . ARG A 1 91 ? -23.461 -4.494 39.680 1.00 88.94 91 ARG A C 1
ATOM 736 O O . ARG A 1 91 ? -23.868 -5.325 40.485 1.00 88.94 91 ARG A O 1
ATOM 743 N N . ALA A 1 92 ? -22.346 -3.799 39.868 1.00 87.62 92 ALA A N 1
ATOM 744 C CA . ALA A 1 92 ? -21.466 -3.964 41.011 1.00 87.62 92 ALA A CA 1
ATOM 745 C C . ALA A 1 92 ? -21.940 -3.149 42.229 1.00 87.62 92 ALA A C 1
ATOM 747 O O . ALA A 1 92 ? -22.451 -2.035 42.067 1.00 87.62 92 ALA A O 1
ATOM 748 N N . PRO A 1 93 ? -21.703 -3.636 43.462 1.00 90.75 93 PRO A N 1
ATOM 749 C CA . PRO A 1 93 ? -21.860 -2.834 44.670 1.00 90.75 93 PRO A CA 1
ATOM 750 C C . PRO A 1 93 ? -21.020 -1.549 44.611 1.00 90.75 93 PRO A C 1
ATOM 752 O O . PRO A 1 93 ? -19.855 -1.577 44.214 1.00 90.75 93 PRO A O 1
ATOM 755 N N . LYS A 1 94 ? -21.580 -0.421 45.070 1.00 88.75 94 LYS A N 1
ATOM 756 C CA . LYS A 1 94 ? -20.892 0.890 45.080 1.00 88.75 94 LYS A CA 1
ATOM 757 C C . LYS A 1 94 ? -19.543 0.870 45.811 1.00 88.75 94 LYS A C 1
ATOM 759 O O . LYS A 1 94 ? -18.643 1.614 45.438 1.00 88.75 94 LYS A O 1
ATOM 764 N N . SER A 1 95 ? -19.385 0.002 46.813 1.00 88.81 95 SER A N 1
ATOM 765 C CA . SER A 1 95 ? -18.145 -0.168 47.583 1.00 88.81 95 SER A CA 1
ATOM 766 C C . SER A 1 95 ? -16.948 -0.611 46.736 1.00 88.81 95 SER A C 1
ATOM 768 O O . SER A 1 95 ? -15.815 -0.295 47.090 1.00 88.81 95 SER A O 1
ATOM 770 N N . ILE A 1 96 ? -17.180 -1.293 45.609 1.00 88.56 96 ILE A N 1
ATOM 771 C CA . ILE A 1 96 ? -16.114 -1.801 44.732 1.00 88.56 96 ILE A CA 1
ATOM 772 C C . ILE A 1 96 ? -15.960 -1.008 43.427 1.00 88.56 96 ILE A C 1
ATOM 774 O O . ILE A 1 96 ? -15.062 -1.298 42.640 1.00 88.56 96 ILE A O 1
ATOM 778 N N . HIS A 1 97 ? -16.777 0.029 43.193 1.00 86.81 97 HIS A N 1
ATOM 779 C CA . HIS A 1 97 ? -16.709 0.850 41.970 1.00 86.81 97 HIS A CA 1
ATOM 780 C C . HIS A 1 97 ? -15.319 1.449 41.752 1.00 86.81 97 HIS A C 1
ATOM 782 O O . HIS A 1 97 ? -14.786 1.369 40.653 1.00 86.81 97 HIS A O 1
ATOM 788 N N . SER A 1 98 ? -14.700 1.974 42.813 1.00 85.38 98 SER A N 1
ATOM 789 C CA . SER A 1 98 ? -13.347 2.543 42.752 1.00 85.38 98 SER A CA 1
ATOM 790 C C . SER A 1 98 ? -12.304 1.522 42.276 1.00 85.38 98 SER A C 1
ATOM 792 O O . SER A 1 98 ? -11.472 1.838 41.429 1.00 85.38 98 SER A O 1
ATOM 794 N N . GLN A 1 99 ? -12.380 0.271 42.746 1.00 87.06 99 GLN A N 1
ATOM 795 C CA . GLN A 1 99 ? -11.471 -0.800 42.318 1.00 87.06 99 GLN A CA 1
ATOM 796 C C . GLN A 1 99 ? -11.708 -1.220 40.863 1.00 87.06 99 GLN A C 1
ATOM 798 O O . GLN A 1 99 ? -10.743 -1.467 40.137 1.00 87.06 99 GLN A O 1
ATOM 803 N N . ILE A 1 100 ? -12.971 -1.267 40.428 1.00 83.62 100 ILE A N 1
ATOM 804 C CA . ILE A 1 100 ? -13.340 -1.586 39.042 1.00 83.62 100 ILE A CA 1
ATOM 805 C C . ILE A 1 100 ? -12.797 -0.515 38.091 1.00 83.62 100 ILE A C 1
ATOM 807 O O . ILE A 1 100 ? -12.127 -0.858 37.119 1.00 83.62 100 ILE A O 1
ATOM 811 N N . THR A 1 101 ? -13.006 0.768 38.400 1.00 84.00 101 THR A N 1
ATOM 812 C CA . THR A 1 101 ? -12.481 1.878 37.593 1.00 84.00 101 THR A CA 1
ATOM 813 C C . THR A 1 101 ? -10.957 1.829 37.515 1.00 84.00 101 THR A C 1
ATOM 815 O O . THR A 1 101 ? -10.406 1.826 36.422 1.00 84.00 101 THR A O 1
ATOM 818 N N . LYS A 1 102 ? -10.263 1.661 38.649 1.00 85.38 102 LYS A N 1
ATOM 819 C CA . LYS A 1 102 ? -8.790 1.608 38.681 1.00 85.38 102 LYS A CA 1
ATOM 820 C C . LYS A 1 102 ? -8.215 0.449 37.858 1.00 85.38 102 LYS A C 1
ATOM 822 O O . LYS A 1 102 ? -7.202 0.604 37.180 1.00 85.38 102 LYS A O 1
ATOM 827 N N . SER A 1 103 ? -8.866 -0.713 37.915 1.00 82.56 103 SER A N 1
ATOM 828 C CA . SER A 1 103 ? -8.474 -1.892 37.130 1.00 82.56 103 SER A CA 1
ATOM 829 C C . SER A 1 103 ? -8.729 -1.673 35.639 1.00 82.56 103 SER A C 1
ATOM 831 O O . SER A 1 103 ? -7.926 -2.074 34.802 1.00 82.56 103 SER A O 1
ATOM 833 N N . SER A 1 104 ? -9.820 -0.991 35.302 1.00 80.62 104 SER A N 1
ATOM 834 C CA . SER A 1 104 ? -10.140 -0.621 33.928 1.00 80.62 104 SER A CA 1
ATOM 835 C C . SER A 1 104 ? -9.165 0.389 33.345 1.00 80.62 104 SER A C 1
ATOM 837 O O . SER A 1 104 ? -8.727 0.208 32.213 1.00 80.62 104 SER A O 1
ATOM 839 N N . ASP A 1 105 ? -8.776 1.405 34.115 1.00 83.25 105 ASP A N 1
ATOM 840 C CA . ASP A 1 105 ? -7.783 2.393 33.692 1.00 83.25 105 ASP A CA 1
ATOM 841 C C . ASP A 1 105 ? -6.443 1.712 33.393 1.00 83.25 105 ASP A C 1
ATOM 843 O O . ASP A 1 105 ? -5.810 1.990 32.377 1.00 83.25 105 ASP A O 1
ATOM 847 N N . LEU A 1 106 ? -6.030 0.752 34.229 1.00 81.00 106 LEU A N 1
ATOM 848 C CA . LEU A 1 106 ? -4.850 -0.083 33.979 1.00 81.00 106 LEU A CA 1
ATOM 849 C C . LEU A 1 106 ? -4.966 -0.872 32.668 1.00 81.00 106 LEU A C 1
ATOM 851 O O . LEU A 1 106 ? -4.016 -0.914 31.881 1.00 81.00 106 LEU A O 1
ATOM 855 N N . ILE A 1 107 ? -6.132 -1.465 32.405 1.00 78.00 107 ILE A N 1
ATOM 856 C CA . ILE A 1 107 ? -6.378 -2.208 31.167 1.00 78.00 107 ILE A CA 1
ATOM 857 C C . ILE A 1 107 ? -6.357 -1.263 29.958 1.00 78.00 107 ILE A C 1
ATOM 859 O O . ILE A 1 107 ? -5.665 -1.549 28.983 1.00 78.00 107 ILE A O 1
ATOM 863 N N . GLN A 1 108 ? -7.030 -0.113 30.014 1.00 76.12 108 GLN A N 1
ATOM 864 C CA . GLN A 1 108 ? -7.030 0.879 28.933 1.00 76.12 108 GLN A CA 1
ATOM 865 C C . GLN A 1 108 ? -5.635 1.436 28.652 1.00 76.12 108 GLN A C 1
ATOM 867 O O . GLN A 1 108 ? -5.238 1.531 27.489 1.00 76.12 108 GLN A O 1
ATOM 872 N N . ASN A 1 109 ? -4.864 1.727 29.701 1.00 81.12 109 ASN A N 1
ATOM 873 C CA . ASN A 1 109 ? -3.483 2.190 29.588 1.00 81.12 109 ASN A CA 1
ATOM 874 C C . ASN A 1 109 ? -2.548 1.132 28.987 1.00 81.12 109 ASN A C 1
ATOM 876 O O . ASN A 1 109 ? -1.491 1.486 28.479 1.00 81.12 109 ASN A O 1
ATOM 880 N N . THR A 1 110 ? -2.940 -0.143 28.985 1.00 78.88 110 THR A N 1
ATOM 881 C CA . THR A 1 110 ? -2.171 -1.238 28.375 1.00 78.88 110 THR A CA 1
ATOM 882 C C . THR A 1 110 ? -2.652 -1.552 26.954 1.00 78.88 110 THR A C 1
ATOM 884 O O . THR A 1 110 ? -1.854 -1.709 26.024 1.00 78.88 110 THR A O 1
ATOM 887 N N . ILE A 1 111 ? -3.970 -1.603 26.749 1.00 76.00 111 ILE A N 1
ATOM 888 C CA . ILE A 1 111 ? -4.595 -1.959 25.471 1.00 76.00 111 ILE A CA 1
ATOM 889 C C . ILE A 1 111 ? -4.423 -0.843 24.441 1.00 76.00 111 ILE A C 1
ATOM 891 O O . ILE A 1 111 ? -4.093 -1.129 23.291 1.00 76.00 111 ILE A O 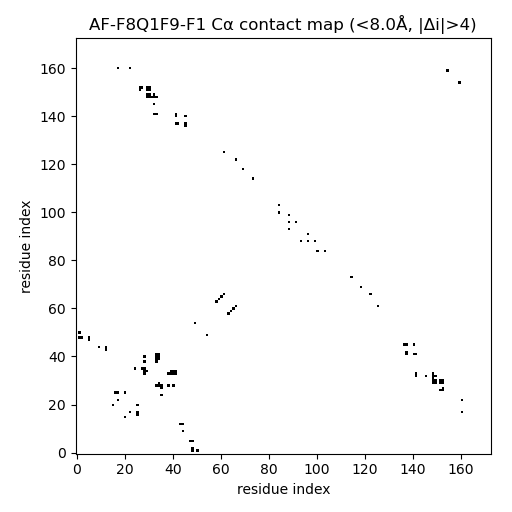1
ATOM 895 N N . LYS A 1 112 ? -4.603 0.428 24.823 1.00 74.56 112 LYS A N 1
ATOM 896 C CA . LYS A 1 112 ? -4.551 1.552 23.875 1.00 74.56 112 LYS A CA 1
ATOM 897 C C . LYS A 1 112 ? -3.162 1.714 23.231 1.00 74.56 112 LYS A C 1
ATOM 899 O O . LYS A 1 112 ? -3.100 1.813 22.004 1.00 74.56 112 LYS A O 1
ATOM 904 N N . PRO A 1 113 ? -2.036 1.651 23.971 1.00 81.62 113 PRO A N 1
ATOM 905 C CA . PRO A 1 113 ? -0.708 1.619 23.353 1.00 81.62 113 PRO A CA 1
ATOM 906 C C . PRO A 1 113 ? -0.463 0.371 22.499 1.00 81.62 113 PRO A C 1
ATOM 908 O O . PRO A 1 113 ? 0.173 0.471 21.448 1.00 81.62 113 PRO A O 1
ATOM 911 N N . SER A 1 114 ? -0.988 -0.788 22.907 1.00 79.31 114 SER A N 1
ATOM 912 C CA . SER A 1 114 ? -0.852 -2.042 22.150 1.00 79.31 114 SER A CA 1
ATOM 913 C C . SER A 1 114 ? -1.581 -1.976 20.803 1.00 79.31 114 SER A C 1
ATOM 915 O O . SER A 1 114 ? -1.003 -2.325 19.775 1.00 79.31 114 SER A O 1
ATOM 917 N N . LEU A 1 115 ? -2.806 -1.438 20.781 1.00 76.81 115 LEU A N 1
ATOM 918 C CA . LEU A 1 115 ? -3.572 -1.176 19.559 1.00 76.81 115 LEU A CA 1
ATOM 919 C C . LEU A 1 115 ? -2.854 -0.180 18.646 1.00 76.81 115 LEU A C 1
ATOM 921 O O . LEU A 1 115 ? -2.712 -0.438 17.454 1.00 76.81 115 LEU A O 1
ATOM 925 N N . ASN A 1 116 ? -2.330 0.916 19.200 1.00 79.44 116 ASN A N 1
ATOM 926 C CA . ASN A 1 116 ? -1.557 1.891 18.426 1.00 79.44 116 ASN A CA 1
ATOM 927 C C . ASN A 1 116 ? -0.276 1.281 17.833 1.00 79.44 116 ASN A C 1
ATOM 929 O O . ASN A 1 116 ? 0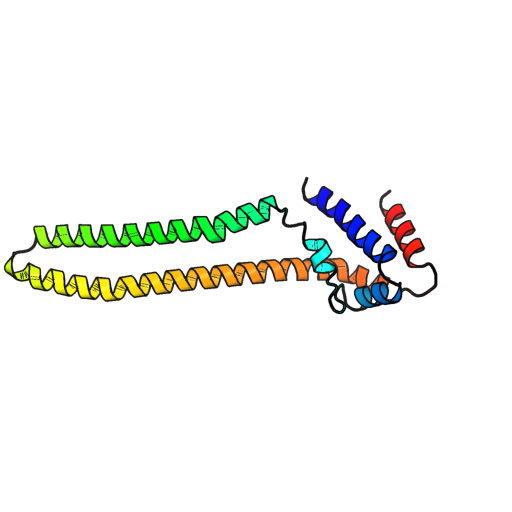.100 1.594 16.703 1.00 79.44 116 ASN A O 1
ATOM 933 N N . THR A 1 117 ? 0.386 0.395 18.579 1.00 83.94 117 THR A N 1
ATOM 934 C CA . THR A 1 117 ? 1.586 -0.317 18.120 1.00 83.94 117 THR A CA 1
ATOM 935 C C . THR A 1 117 ? 1.248 -1.276 16.984 1.00 83.94 117 THR A C 1
ATOM 937 O O . THR A 1 117 ? 1.910 -1.244 15.947 1.00 83.94 117 THR A O 1
ATOM 940 N N . ALA A 1 118 ? 0.182 -2.068 17.130 1.00 77.50 118 ALA A N 1
ATOM 941 C CA . ALA A 1 118 ? -0.317 -2.947 16.076 1.00 77.50 118 ALA A CA 1
ATOM 942 C C . ALA A 1 118 ? -0.727 -2.156 14.822 1.00 77.50 118 ALA A C 1
ATOM 944 O O . ALA A 1 118 ? -0.349 -2.523 13.710 1.00 77.50 118 ALA A O 1
ATOM 945 N N . HIS A 1 119 ? -1.420 -1.026 15.001 1.00 79.12 119 HIS A N 1
ATOM 946 C CA . HIS A 1 119 ? -1.809 -0.127 13.917 1.00 79.12 119 HIS A CA 1
ATOM 947 C C . HIS A 1 119 ? -0.590 0.389 13.142 1.00 79.12 119 HIS A C 1
ATOM 949 O O . HIS A 1 119 ? -0.526 0.268 11.918 1.00 79.12 119 HIS A O 1
ATOM 955 N N . ARG A 1 120 ? 0.425 0.900 13.850 1.00 83.19 120 ARG A N 1
ATOM 956 C CA . ARG A 1 120 ? 1.670 1.362 13.225 1.00 83.19 120 ARG A CA 1
ATOM 957 C C . ARG A 1 120 ? 2.404 0.219 12.517 1.00 83.19 120 ARG A C 1
ATOM 959 O O . ARG A 1 120 ? 2.842 0.406 11.386 1.00 83.19 120 ARG A O 1
ATOM 966 N N . GLY A 1 121 ? 2.504 -0.954 13.143 1.00 83.75 121 GLY A N 1
ATOM 967 C CA . GLY A 1 121 ? 3.159 -2.127 12.556 1.00 83.75 121 GLY A CA 1
ATOM 968 C C . GLY A 1 121 ? 2.491 -2.594 11.261 1.00 83.75 121 GLY A C 1
ATOM 969 O O . GLY A 1 121 ? 3.176 -2.914 10.287 1.00 83.75 121 GLY A O 1
ATOM 970 N N . TYR A 1 122 ? 1.159 -2.557 11.214 1.00 82.38 122 TYR A N 1
ATOM 971 C CA . TYR A 1 122 ? 0.400 -2.850 10.004 1.00 82.38 122 TYR A CA 1
ATOM 972 C C . TYR A 1 122 ? 0.695 -1.840 8.885 1.00 82.38 122 TYR A C 1
ATOM 974 O O . TYR A 1 122 ? 1.033 -2.247 7.774 1.00 82.38 122 TYR A O 1
ATOM 982 N N . LEU A 1 123 ? 0.648 -0.533 9.174 1.00 82.31 123 LEU A N 1
ATOM 983 C CA . LEU A 1 123 ? 0.951 0.506 8.179 1.00 82.31 123 LEU A CA 1
ATOM 984 C C . LEU A 1 123 ? 2.385 0.394 7.640 1.00 82.31 123 LEU A C 1
ATOM 986 O O . LEU A 1 123 ? 2.611 0.543 6.439 1.00 82.31 123 LEU A O 1
ATOM 990 N N . THR A 1 124 ? 3.355 0.080 8.503 1.00 83.88 124 THR A N 1
ATOM 991 C CA . THR A 1 124 ? 4.739 -0.178 8.082 1.00 83.88 124 THR A CA 1
ATOM 992 C C . THR A 1 124 ? 4.833 -1.400 7.170 1.00 83.88 124 THR A C 1
ATOM 994 O O . THR A 1 124 ? 5.471 -1.327 6.123 1.00 83.88 124 THR A O 1
ATOM 997 N N . SER A 1 125 ? 4.172 -2.503 7.525 1.00 81.69 125 SER A N 1
ATOM 998 C CA . SER A 1 125 ? 4.177 -3.733 6.718 1.00 81.69 125 SER A CA 1
ATOM 999 C C . SER A 1 125 ? 3.552 -3.510 5.341 1.00 81.69 125 SER A C 1
ATOM 1001 O O . SER A 1 125 ? 4.083 -3.970 4.332 1.00 81.69 125 SER A O 1
ATOM 1003 N N . LEU A 1 126 ? 2.461 -2.745 5.294 1.00 79.38 126 LEU A N 1
ATOM 1004 C CA . LEU A 1 126 ? 1.777 -2.380 4.060 1.00 79.38 126 LEU A CA 1
ATOM 1005 C C . LEU A 1 126 ? 2.675 -1.539 3.142 1.00 79.38 126 LEU A C 1
ATOM 1007 O O . LEU A 1 126 ? 2.786 -1.841 1.956 1.00 79.38 126 LEU A O 1
ATOM 1011 N N . SER A 1 127 ? 3.373 -0.546 3.697 1.00 79.12 127 SER A N 1
ATOM 1012 C CA . SER A 1 127 ? 4.344 0.271 2.957 1.00 79.12 127 SER A CA 1
ATOM 1013 C C . SER A 1 127 ? 5.493 -0.568 2.378 1.00 79.12 127 SER A C 1
ATOM 1015 O O . SER A 1 127 ? 5.847 -0.426 1.204 1.00 79.12 127 SER A O 1
ATOM 1017 N N . THR A 1 128 ? 6.032 -1.510 3.159 1.00 79.88 128 THR A N 1
ATOM 1018 C CA . THR A 1 128 ? 7.064 -2.447 2.686 1.00 79.88 128 THR A CA 1
ATOM 1019 C C . THR A 1 128 ? 6.548 -3.304 1.531 1.00 79.88 128 THR A C 1
ATOM 1021 O O . THR A 1 128 ? 7.167 -3.328 0.470 1.00 79.88 128 THR A O 1
ATOM 1024 N N . ALA A 1 129 ? 5.370 -3.917 1.679 1.00 76.25 129 ALA A N 1
ATOM 1025 C CA . ALA A 1 129 ? 4.774 -4.750 0.636 1.00 76.25 129 ALA A CA 1
ATOM 1026 C C . ALA A 1 129 ? 4.511 -3.972 -0.669 1.00 76.25 129 ALA A C 1
ATOM 1028 O O . ALA A 1 129 ? 4.729 -4.497 -1.760 1.00 76.25 129 ALA A O 1
ATOM 1029 N N . GLN A 1 130 ? 4.094 -2.702 -0.581 1.00 72.81 130 GLN A N 1
ATOM 1030 C CA . GLN A 1 130 ? 3.915 -1.838 -1.755 1.00 72.81 130 GLN A CA 1
ATOM 1031 C C . GLN A 1 130 ? 5.228 -1.584 -2.505 1.00 72.81 130 GLN A C 1
ATOM 1033 O O . GLN A 1 130 ? 5.263 -1.600 -3.743 1.00 72.81 130 GLN A O 1
ATOM 1038 N N . ARG A 1 131 ? 6.312 -1.340 -1.761 1.00 75.19 131 ARG A N 1
ATOM 1039 C CA . ARG A 1 131 ? 7.643 -1.140 -2.339 1.00 75.19 131 ARG A CA 1
ATOM 1040 C C . ARG A 1 131 ? 8.146 -2.418 -3.004 1.00 75.19 131 ARG A C 1
ATOM 1042 O O . ARG A 1 131 ? 8.636 -2.363 -4.133 1.00 75.19 131 ARG A O 1
ATOM 1049 N N . ASP A 1 132 ? 7.970 -3.551 -2.337 1.00 77.06 132 ASP A N 1
ATOM 1050 C CA . ASP A 1 132 ? 8.442 -4.849 -2.812 1.00 77.06 132 ASP A CA 1
ATOM 1051 C C . ASP A 1 132 ? 7.685 -5.291 -4.067 1.00 77.06 132 ASP A C 1
ATOM 1053 O O . ASP A 1 132 ? 8.307 -5.714 -5.038 1.00 77.06 132 ASP A O 1
ATOM 1057 N N . PHE A 1 133 ? 6.366 -5.086 -4.117 1.00 74.31 133 PHE A N 1
ATOM 1058 C CA . PHE A 1 133 ? 5.558 -5.360 -5.307 1.00 74.31 133 PHE A CA 1
ATOM 1059 C C . PHE A 1 133 ? 6.021 -4.551 -6.528 1.00 74.31 133 PHE A C 1
ATOM 1061 O O . PHE A 1 133 ? 6.184 -5.098 -7.620 1.00 74.31 133 PHE A O 1
ATOM 1068 N N . SER A 1 134 ? 6.299 -3.257 -6.342 1.00 68.50 134 SER A N 1
ATOM 1069 C CA . SER A 1 134 ? 6.803 -2.394 -7.421 1.00 68.50 134 SER A CA 1
ATOM 1070 C C . SER A 1 134 ? 8.162 -2.871 -7.943 1.00 68.50 134 SER A C 1
ATOM 1072 O O . SER A 1 134 ? 8.410 -2.861 -9.150 1.00 68.50 134 SER A O 1
ATOM 1074 N N . SER A 1 135 ? 9.038 -3.322 -7.040 1.00 71.50 135 SER A N 1
ATOM 1075 C CA . SER A 1 135 ? 10.332 -3.899 -7.406 1.00 71.50 135 SER A CA 1
ATOM 1076 C C . SER A 1 135 ? 10.179 -5.243 -8.124 1.00 71.50 135 SER A C 1
ATOM 1078 O O . SER A 1 135 ? 10.849 -5.469 -9.127 1.00 71.50 135 SER A O 1
ATOM 1080 N N . ALA A 1 136 ? 9.281 -6.110 -7.654 1.00 78.38 136 ALA A N 1
ATOM 1081 C CA . ALA A 1 136 ? 9.062 -7.443 -8.207 1.00 78.38 136 ALA A CA 1
ATOM 1082 C C . ALA A 1 136 ? 8.564 -7.393 -9.656 1.00 78.38 136 ALA A C 1
ATOM 1084 O O . ALA A 1 136 ? 9.102 -8.090 -10.513 1.00 78.38 136 ALA A O 1
ATOM 1085 N N . VAL A 1 137 ? 7.602 -6.515 -9.961 1.00 73.56 137 VAL A N 1
ATOM 1086 C CA . VAL A 1 137 ? 7.100 -6.353 -11.336 1.00 73.56 137 VAL A CA 1
ATOM 1087 C C . VAL A 1 137 ? 8.206 -5.873 -12.275 1.00 73.56 137 VAL A C 1
ATOM 1089 O O . VAL A 1 137 ? 8.320 -6.369 -13.394 1.00 73.56 137 VAL A O 1
ATOM 1092 N N . ARG A 1 138 ? 9.069 -4.960 -11.814 1.00 73.38 138 ARG A N 1
ATOM 1093 C CA . ARG A 1 138 ? 10.231 -4.510 -12.589 1.00 73.38 138 ARG A CA 1
ATOM 1094 C C . ARG A 1 138 ? 11.208 -5.655 -12.860 1.00 73.38 138 ARG A C 1
ATOM 1096 O O . ARG A 1 138 ? 11.614 -5.835 -14.004 1.00 73.38 138 ARG A O 1
ATOM 1103 N N . SER A 1 139 ? 11.560 -6.425 -11.832 1.00 78.56 139 SER A N 1
ATOM 1104 C CA . SER A 1 139 ? 12.472 -7.567 -11.957 1.00 78.56 139 SER A CA 1
ATOM 1105 C C . SER A 1 139 ? 11.922 -8.648 -12.886 1.00 78.56 139 SER A C 1
ATOM 1107 O O . SER A 1 139 ? 12.669 -9.198 -13.687 1.00 78.56 139 SER A O 1
ATOM 1109 N N . GLN A 1 140 ? 10.616 -8.909 -12.841 1.00 80.94 140 GLN A N 1
ATOM 1110 C CA . GLN A 1 140 ? 9.988 -9.888 -13.723 1.00 80.94 140 GLN A CA 1
ATOM 1111 C C . GLN A 1 140 ? 9.980 -9.422 -15.183 1.00 80.94 140 GLN A C 1
ATOM 1113 O O . GLN A 1 140 ? 10.309 -10.198 -16.071 1.00 80.94 140 GLN A O 1
ATOM 1118 N N . PHE A 1 141 ? 9.709 -8.138 -15.441 1.00 75.69 141 PHE A N 1
ATOM 1119 C CA . PHE A 1 141 ? 9.843 -7.570 -16.787 1.00 75.69 141 PHE A CA 1
ATOM 1120 C C . PHE A 1 141 ? 11.272 -7.637 -17.326 1.00 75.69 141 PHE A C 1
ATOM 1122 O O . PHE A 1 141 ? 11.470 -7.893 -18.510 1.00 75.69 141 PHE A O 1
ATOM 1129 N N . GLN A 1 142 ? 12.263 -7.396 -16.469 1.00 81.88 142 GLN A N 1
ATOM 1130 C CA . GLN A 1 142 ? 13.666 -7.501 -16.852 1.00 81.88 142 GLN A CA 1
ATOM 1131 C C . GLN A 1 142 ? 14.039 -8.939 -17.236 1.00 81.88 142 GLN A C 1
ATOM 1133 O O . GLN A 1 142 ? 14.710 -9.118 -18.248 1.00 81.88 142 GLN A O 1
ATOM 1138 N N . ALA A 1 143 ? 13.575 -9.935 -16.474 1.00 84.44 143 ALA A N 1
ATOM 1139 C CA . ALA A 1 143 ? 13.807 -11.352 -16.759 1.00 84.44 143 ALA A CA 1
ATOM 1140 C C . ALA A 1 143 ? 13.171 -11.786 -18.092 1.00 84.44 143 ALA A C 1
ATOM 1142 O O . ALA A 1 143 ? 13.827 -12.400 -18.924 1.00 84.44 143 ALA A O 1
ATOM 1143 N N . GLU A 1 144 ? 11.925 -11.385 -18.357 1.00 81.94 144 GLU A N 1
ATOM 1144 C CA . GLU A 1 144 ? 11.236 -11.685 -19.627 1.00 81.94 144 GLU A CA 1
ATOM 1145 C C . GLU A 1 144 ? 11.920 -11.046 -20.854 1.00 81.94 144 GLU A C 1
ATOM 1147 O O . GLU A 1 144 ? 11.763 -11.506 -21.985 1.00 81.94 144 GLU A O 1
ATOM 1152 N N . LEU A 1 145 ? 12.678 -9.964 -20.651 1.00 81.56 145 LEU A N 1
ATOM 1153 C CA . LEU A 1 145 ? 13.407 -9.257 -21.708 1.00 81.56 145 LEU A CA 1
ATOM 1154 C C . LEU A 1 145 ? 14.893 -9.629 -21.779 1.00 81.56 145 LEU A C 1
ATOM 1156 O O . LEU A 1 145 ? 15.596 -9.097 -22.640 1.00 81.56 145 LEU A O 1
ATOM 1160 N N . GLU A 1 146 ? 15.378 -10.526 -20.919 1.00 84.50 146 GLU A N 1
ATOM 1161 C CA . GLU A 1 146 ? 16.800 -10.859 -20.777 1.00 84.50 146 GLU A CA 1
ATOM 1162 C C . GLU A 1 146 ? 17.421 -11.318 -22.102 1.00 84.50 146 GLU A C 1
ATOM 1164 O O . GLU A 1 146 ? 18.373 -10.700 -22.585 1.00 84.50 146 GLU A O 1
ATOM 1169 N N . ASP A 1 147 ? 16.797 -12.287 -22.775 1.00 80.31 147 ASP A N 1
ATOM 1170 C CA . ASP A 1 147 ? 17.227 -12.766 -24.095 1.00 80.31 147 ASP A CA 1
ATOM 1171 C C . ASP A 1 147 ? 17.277 -11.645 -25.143 1.00 80.31 147 ASP A C 1
ATOM 1173 O O . ASP A 1 147 ? 18.115 -11.638 -26.054 1.00 80.31 147 ASP A O 1
ATOM 1177 N N . HIS A 1 148 ? 16.370 -10.670 -25.034 1.00 78.31 148 HIS A N 1
ATOM 1178 C CA . HIS A 1 148 ? 16.336 -9.530 -25.940 1.00 78.31 148 HIS A CA 1
ATOM 1179 C C . HIS A 1 148 ? 17.492 -8.567 -25.663 1.00 78.31 148 HIS A C 1
ATOM 1181 O O . HIS A 1 148 ? 18.154 -8.124 -26.604 1.00 78.31 148 HIS A O 1
ATOM 1187 N N . TYR A 1 149 ? 17.779 -8.280 -24.392 1.00 82.50 149 TYR A N 1
A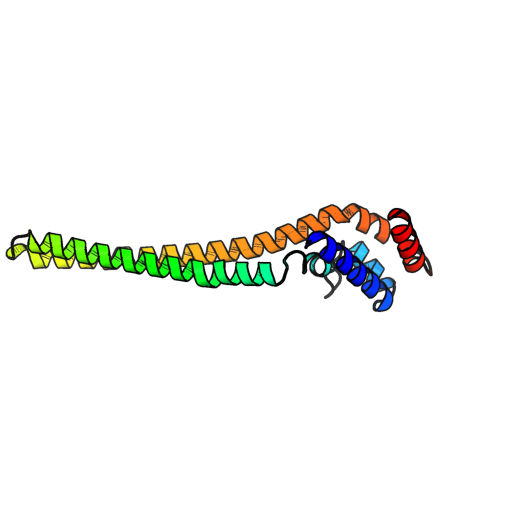TOM 1188 C CA . TYR A 1 149 ? 18.937 -7.483 -23.993 1.00 82.50 149 TYR A CA 1
ATOM 1189 C C . TYR A 1 149 ? 20.243 -8.127 -24.454 1.00 82.50 149 TYR A C 1
ATOM 1191 O O . TYR A 1 149 ? 21.082 -7.468 -25.075 1.00 82.50 149 TYR A O 1
ATOM 1199 N N . ASP A 1 150 ? 20.379 -9.431 -24.251 1.00 80.50 150 ASP A N 1
ATOM 1200 C CA . ASP A 1 150 ? 21.550 -10.206 -24.640 1.00 80.50 150 ASP A CA 1
ATOM 1201 C C . ASP A 1 150 ? 21.747 -10.257 -26.153 1.00 80.50 150 ASP A C 1
ATOM 1203 O O . ASP A 1 150 ? 22.874 -10.135 -26.641 1.00 80.50 150 ASP A O 1
ATOM 1207 N N . LYS A 1 151 ? 20.662 -10.388 -26.917 1.00 79.12 151 LYS A N 1
ATOM 1208 C CA . LYS A 1 151 ? 20.726 -10.332 -28.377 1.00 79.12 151 LYS A CA 1
ATOM 1209 C C . LYS A 1 151 ? 21.208 -8.963 -28.855 1.00 79.12 151 LYS A C 1
ATOM 1211 O O . LYS A 1 151 ? 22.157 -8.883 -29.629 1.00 79.12 151 LYS A O 1
ATOM 1216 N N . VAL A 1 152 ? 20.581 -7.891 -28.377 1.00 75.00 152 VAL A N 1
ATOM 1217 C CA . VAL A 1 152 ? 20.838 -6.521 -28.849 1.00 75.00 152 VAL A CA 1
ATOM 1218 C C . VAL A 1 152 ? 22.198 -6.000 -28.377 1.00 75.00 152 VAL A C 1
ATOM 1220 O O . VAL A 1 152 ? 22.871 -5.260 -29.093 1.00 75.00 152 VAL A O 1
ATOM 1223 N N . SER A 1 153 ? 22.651 -6.408 -27.191 1.00 73.31 153 SER A N 1
ATOM 1224 C CA . SER A 1 153 ? 23.946 -6.006 -26.627 1.00 73.31 153 SER A CA 1
ATOM 1225 C C . SER A 1 153 ? 25.158 -6.503 -27.431 1.00 73.31 153 SER A C 1
ATOM 1227 O O . SER A 1 153 ? 26.225 -5.873 -27.388 1.00 73.31 153 SER A O 1
ATOM 1229 N N . LYS A 1 154 ? 24.984 -7.605 -28.174 1.00 75.06 154 LYS A N 1
ATOM 1230 C CA . LYS A 1 154 ? 25.989 -8.234 -29.045 1.00 75.06 154 LYS A CA 1
ATOM 1231 C C . LYS A 1 154 ? 26.033 -7.618 -30.448 1.00 75.06 154 LYS A C 1
ATOM 1233 O O . LYS A 1 154 ? 26.980 -7.870 -31.194 1.00 75.06 154 LYS A O 1
ATOM 1238 N N . GLU A 1 155 ? 25.061 -6.785 -30.815 1.00 68.06 155 GLU A N 1
ATOM 1239 C CA . GLU A 1 155 ? 24.997 -6.167 -32.139 1.00 68.06 155 GLU A CA 1
ATOM 1240 C C . GLU A 1 155 ? 25.940 -4.953 -32.267 1.00 68.06 155 GLU A C 1
ATOM 1242 O O . GLU A 1 155 ? 26.047 -4.099 -31.381 1.00 68.06 155 GLU A O 1
ATOM 1247 N N . HIS A 1 156 ? 26.646 -4.870 -33.400 1.00 60.56 156 HIS A N 1
ATOM 1248 C CA . HIS A 1 156 ? 27.617 -3.816 -33.705 1.00 60.56 156 HIS A CA 1
ATOM 1249 C C . HIS A 1 156 ? 27.479 -3.360 -35.167 1.00 60.56 156 HIS A C 1
ATOM 1251 O O . HIS A 1 156 ? 27.171 -4.161 -36.046 1.00 60.56 156 HIS A O 1
ATOM 1257 N N . GLY A 1 157 ? 27.732 -2.073 -35.439 1.00 56.06 157 GLY A N 1
ATOM 1258 C CA . GLY A 1 157 ? 27.818 -1.520 -36.798 1.00 56.06 157 GLY A CA 1
ATOM 1259 C C . GLY A 1 157 ? 26.946 -0.282 -37.046 1.00 56.06 157 GLY A C 1
ATOM 1260 O O . GLY A 1 157 ? 25.913 -0.073 -36.408 1.00 56.06 157 GLY A O 1
ATOM 1261 N N . SER A 1 158 ? 27.358 0.551 -38.007 1.00 51.97 158 SER A N 1
ATOM 1262 C CA . SER A 1 158 ? 26.613 1.757 -38.403 1.00 51.97 158 SER A CA 1
ATOM 1263 C C . SER A 1 158 ? 25.237 1.394 -38.984 1.00 51.97 158 SER A C 1
ATOM 1265 O O . SER A 1 158 ? 25.124 0.480 -39.806 1.00 51.97 158 SER A O 1
ATOM 1267 N N . GLY A 1 159 ? 24.176 2.081 -38.541 1.00 56.53 159 GLY A N 1
ATOM 1268 C CA . GLY A 1 159 ? 22.799 1.883 -39.023 1.00 56.53 159 GLY A CA 1
ATOM 1269 C C . GLY A 1 159 ? 22.031 0.687 -38.433 1.00 56.53 159 GLY A C 1
ATOM 1270 O O . GLY A 1 159 ? 20.929 0.393 -38.895 1.00 56.53 159 GLY A O 1
ATOM 1271 N N . MET A 1 160 ? 22.566 -0.002 -37.416 1.00 64.31 160 MET A N 1
ATOM 1272 C CA . MET A 1 160 ? 21.933 -1.200 -36.831 1.00 64.31 160 MET A CA 1
ATOM 1273 C C . MET A 1 160 ? 20.574 -0.936 -36.175 1.00 64.31 160 MET A C 1
ATOM 1275 O O . MET A 1 160 ? 19.641 -1.706 -36.389 1.00 64.31 160 MET A O 1
ATOM 1279 N N . PHE A 1 161 ? 20.418 0.182 -35.460 1.00 59.62 161 PHE A N 1
ATOM 1280 C CA . PHE A 1 161 ? 19.139 0.539 -34.830 1.00 59.62 161 PHE A CA 1
ATOM 1281 C C . PHE A 1 161 ? 17.988 0.611 -35.853 1.00 59.62 161 PHE A C 1
ATOM 1283 O O . PHE A 1 161 ? 16.893 0.102 -35.613 1.00 59.62 161 PHE A O 1
ATOM 1290 N N . GLY A 1 162 ? 18.255 1.167 -37.042 1.00 60.28 162 GLY A N 1
ATOM 1291 C CA . GLY A 1 162 ? 17.289 1.206 -38.142 1.00 60.28 162 GLY A CA 1
ATOM 1292 C C . GLY A 1 162 ? 16.921 -0.190 -38.656 1.00 60.28 162 GLY A C 1
ATOM 1293 O O . GLY A 1 162 ? 15.742 -0.475 -38.858 1.00 60.28 162 GLY A O 1
ATOM 1294 N N . ARG A 1 163 ? 17.903 -1.091 -38.796 1.00 63.72 163 ARG A N 1
ATOM 1295 C CA . ARG A 1 163 ? 17.677 -2.484 -39.227 1.00 63.72 163 ARG A CA 1
ATOM 1296 C C . ARG A 1 163 ? 16.858 -3.285 -38.208 1.00 63.72 163 ARG A C 1
ATOM 1298 O O . ARG A 1 163 ? 15.937 -3.998 -38.603 1.00 63.72 163 ARG A O 1
ATOM 1305 N N . MET A 1 164 ? 17.121 -3.107 -36.913 1.00 63.16 164 MET A N 1
ATOM 1306 C CA . MET A 1 164 ? 16.326 -3.702 -35.829 1.00 63.16 164 MET A CA 1
ATOM 1307 C C . MET A 1 164 ? 14.881 -3.208 -35.832 1.00 63.16 164 MET A C 1
ATOM 1309 O O . MET A 1 164 ? 13.950 -4.002 -35.697 1.00 63.16 164 MET A O 1
ATOM 1313 N N . LYS A 1 165 ? 14.678 -1.899 -36.021 1.00 60.59 165 LYS A N 1
ATOM 1314 C CA . LYS A 1 165 ? 13.338 -1.312 -36.115 1.00 60.59 165 LYS A CA 1
ATOM 1315 C C . LYS A 1 165 ? 12.541 -1.946 -37.262 1.00 60.59 165 LYS A C 1
ATOM 1317 O O . LYS A 1 165 ? 11.382 -2.305 -37.070 1.00 60.59 165 LYS A O 1
ATOM 1322 N N . VAL A 1 166 ? 13.176 -2.150 -38.419 1.00 62.03 166 VAL A N 1
ATOM 1323 C CA . VAL A 1 166 ? 12.566 -2.815 -39.585 1.00 62.03 166 VAL A CA 1
ATOM 1324 C C . VAL A 1 166 ? 12.250 -4.290 -39.300 1.00 62.03 166 VAL A C 1
ATOM 1326 O O . VAL A 1 166 ? 11.126 -4.720 -39.554 1.00 62.03 166 VAL A O 1
ATOM 1329 N N . GLN A 1 167 ? 13.176 -5.057 -38.713 1.00 62.41 167 GLN A N 1
ATOM 1330 C CA . GLN A 1 167 ? 12.932 -6.465 -38.356 1.00 62.41 167 GLN A CA 1
ATOM 1331 C C . GLN A 1 167 ? 11.793 -6.639 -37.341 1.00 62.41 167 GLN A C 1
ATOM 1333 O O . GLN A 1 167 ? 10.957 -7.532 -37.492 1.00 62.41 167 GLN A O 1
ATOM 1338 N N . ASN A 1 168 ? 11.721 -5.777 -36.324 1.00 55.91 168 ASN A N 1
ATOM 1339 C CA . ASN A 1 168 ? 10.659 -5.830 -35.319 1.00 55.91 168 ASN A CA 1
ATOM 1340 C C . ASN A 1 168 ? 9.286 -5.451 -35.897 1.00 55.91 168 ASN A C 1
ATOM 1342 O O . ASN A 1 168 ? 8.272 -5.971 -35.438 1.00 55.91 168 ASN A O 1
ATOM 1346 N N . MET A 1 169 ? 9.235 -4.594 -36.925 1.00 53.16 169 MET A N 1
ATOM 1347 C CA . MET A 1 169 ? 7.994 -4.335 -37.665 1.00 53.16 169 MET A CA 1
ATOM 1348 C C . MET A 1 169 ? 7.579 -5.514 -38.553 1.00 53.16 169 MET A C 1
ATOM 1350 O O . MET A 1 169 ? 6.387 -5.760 -38.703 1.00 53.16 169 MET A O 1
ATOM 1354 N N . GLN A 1 170 ? 8.529 -6.263 -39.120 1.00 50.41 170 GLN A N 1
ATOM 1355 C CA . GLN A 1 170 ? 8.231 -7.418 -39.977 1.00 50.41 170 GLN A CA 1
ATOM 1356 C C . GLN A 1 170 ? 7.715 -8.633 -39.194 1.00 50.41 170 GLN A C 1
ATOM 1358 O O . GLN A 1 170 ? 6.832 -9.320 -39.687 1.00 50.41 170 GLN A O 1
ATOM 1363 N N . ARG A 1 171 ? 8.184 -8.856 -37.957 1.00 51.38 171 ARG A N 1
ATOM 1364 C CA . ARG A 1 171 ? 7.685 -9.922 -37.057 1.00 51.38 171 ARG A CA 1
ATOM 1365 C C . ARG A 1 171 ? 6.253 -9.7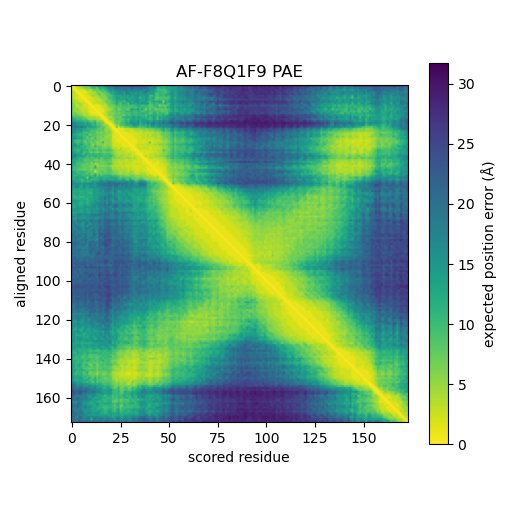11 -36.538 1.00 51.38 171 ARG A C 1
ATOM 1367 O O . ARG A 1 171 ? 5.742 -10.563 -35.823 1.00 51.38 171 ARG A O 1
ATOM 1374 N N . ARG A 1 172 ? 5.640 -8.557 -36.828 1.00 44.00 172 ARG A N 1
ATOM 1375 C CA . ARG A 1 172 ? 4.264 -8.205 -36.434 1.00 44.00 172 ARG A CA 1
ATOM 1376 C C . ARG A 1 172 ? 3.213 -8.512 -37.511 1.00 44.00 172 ARG A C 1
ATOM 1378 O O . ARG A 1 172 ? 2.039 -8.259 -37.256 1.00 44.00 172 ARG A O 1
ATOM 1385 N N . LYS A 1 173 ? 3.625 -8.985 -38.690 1.00 37.84 173 LYS A N 1
ATOM 1386 C CA . LYS A 1 173 ? 2.732 -9.586 -39.693 1.00 37.84 173 LYS A CA 1
ATOM 1387 C C . LYS A 1 173 ? 2.650 -11.085 -39.458 1.00 37.84 173 LYS A C 1
ATOM 1389 O O . LYS A 1 173 ? 1.545 -11.618 -39.669 1.00 37.84 173 LYS A O 1
#

Solvent-accessible surface area (backbone atoms only — not comparable to full-atom values): 9580 Å² total; per-residue (Å²): 113,67,70,64,57,37,55,56,48,41,49,50,57,56,52,48,44,66,74,76,37,59,67,69,57,47,44,48,18,28,66,44,68,28,47,43,95,95,44,51,48,48,55,65,60,50,58,55,72,53,38,70,67,55,49,50,52,49,47,45,43,62,75,42,50,48,55,52,51,53,51,51,50,53,50,52,53,52,53,52,50,54,54,49,49,52,54,50,49,75,73,44,62,78,91,48,40,66,57,52,52,55,53,47,52,55,48,49,67,52,48,52,59,49,52,53,48,51,51,51,52,50,55,49,52,51,52,50,52,55,54,49,51,59,50,48,55,41,53,50,54,40,60,77,39,40,71,57,21,58,54,56,41,72,63,82,68,90,68,47,71,61,54,52,55,53,52,60,58,58,77,73,112

Secondary structure (DSSP, 8-state):
-HHHHHHHHHHHHHHHHHHHS-HHHHHHHHHTTTEETTEEHHHHHHTTTS-HHHHHHHHHIIIIIHHHHHHHHHHHHHHHHHHHHHHHHHHS-GGGHHHHHHHHHHHHHHHHHHHHHHHHHHHHHHHHHHHHHHHHHHHHHHHHTHHHHHHHHT--STTHHHHHHHHHHHTT-

InterPro domains:
  IPR056024 Domain of unknown function DUF7605 [PF24564] (23-165)

Mean predicted aligned error: 13.34 Å

Nearest PDB structures (foldseek):
  9eag-assembly1_A  TM=3.380E-01  e=4.791E+00  Homo sapiens
  3na7-assembly1_A  TM=3.049E-01  e=5.643E+00  Helicobacter pylori NCTC 11638
  5f5p-assembly1_A  TM=2.259E-01  e=3.272E+00  Homo sapiens

Sequence (173 aa):
MAAHSTALKSVDVVNNLGSDKRYNTYSAIMRRHGEWRNIDFNRALTKDIFSNDLLVKWNTIVNHNVPMHLETLTLKLSENFDNTLKKICNRAPKSIHSQITKSSDLIQNTIKPSLNTAHRGYLTSLSTAQRDFSSAVRSQFQAELEDHYDKVSKEHGSGMFGRMKVQNMQRRK

pLDDT: mean 74.48, std 11.27, range [37.84, 90.75]

Foldseek 3Di:
DQVVVLVVVLVVLLVCCVVPDDPVVVLQCLLVLQDDDPGRSLCSSCVPSCPPVNVVVVCCVLVPVVLVVLVVVLVVVVVVLVVVLVVVLVPDDPVCNVVSVVVSVVVCVVVVVVSVVVSVVVSVVSVVVVVVVVVVSSVVSSVVCVVVSVVSSPDDDPCVSVVVVVVVVVVVD

Organism: Serpula lacrymans var. lacrymans (strain S7.3) (NCBI:txid936435)